Protein AF-A0A926XRZ6-F1 (afdb_monomer_lite)

pLDDT: mean 90.4, std 11.57, range [38.66, 97.69]

Foldseek 3Di:
DPADPVLLVVLVVQLVVLCVVLQKDWPDKDQDDDDPDPDDGDRMDTDMDHPDPVSVVCSVPDPSVVVCPVSCVSRDPDDDDDDDPDDDDPPD

Radius of gyration: 14.83 Å; chains: 1; bounding box: 44×22×40 Å

Sequence (92 aa):
MNGIRGEFKDYEKKALALFKKHGGEVLVAYAPEKENTKLEYPDEIQILRIENRTKFEEFMKDQERLKMAGERTSVIRKTEVYLSEEIIDYST

Structure (mmCIF, N/CA/C/O backbone):
data_AF-A0A926XRZ6-F1
#
_entry.id   AF-A0A926XRZ6-F1
#
loop_
_atom_site.group_PDB
_atom_site.id
_atom_site.type_symbol
_atom_site.label_atom_id
_atom_site.label_alt_id
_atom_site.label_comp_id
_atom_site.label_asym_id
_atom_site.label_entity_id
_atom_site.label_seq_id
_atom_site.pdbx_PDB_ins_code
_atom_site.Cartn_x
_atom_site.Cartn_y
_atom_site.Cartn_z
_atom_site.occupancy
_atom_site.B_iso_or_equiv
_atom_site.auth_seq_id
_atom_site.auth_comp_id
_atom_site.auth_asym_id
_atom_site.auth_atom_id
_atom_site.pdbx_PDB_model_num
ATOM 1 N N . MET A 1 1 ? 19.012 -1.540 -12.426 1.00 38.66 1 MET A N 1
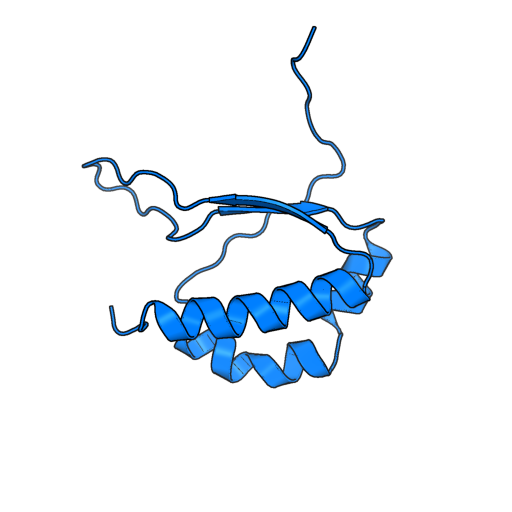ATOM 2 C CA . MET A 1 1 ? 17.982 -1.682 -11.376 1.00 38.66 1 MET A CA 1
ATOM 3 C C . MET A 1 1 ? 18.359 -2.904 -10.560 1.00 38.66 1 MET A C 1
ATOM 5 O O . MET A 1 1 ? 18.362 -3.980 -11.134 1.00 38.66 1 MET A O 1
ATOM 9 N N . ASN A 1 2 ? 18.718 -2.755 -9.284 1.00 40.66 2 ASN A N 1
ATOM 10 C CA . ASN A 1 2 ? 19.059 -3.892 -8.414 1.00 40.66 2 ASN A CA 1
ATOM 11 C C . ASN A 1 2 ? 17.945 -4.146 -7.388 1.00 40.66 2 ASN A C 1
ATOM 13 O O . ASN A 1 2 ? 18.221 -4.351 -6.217 1.00 40.66 2 ASN A O 1
ATOM 17 N N . GLY A 1 3 ? 16.685 -4.075 -7.824 1.00 48.38 3 GLY A N 1
ATOM 18 C CA . GLY A 1 3 ? 15.558 -4.592 -7.054 1.00 48.38 3 GLY A CA 1
ATOM 19 C C . GLY A 1 3 ? 15.165 -5.924 -7.669 1.00 48.38 3 GLY A C 1
ATOM 20 O O . GLY A 1 3 ? 14.661 -5.953 -8.794 1.00 48.38 3 GLY A O 1
ATOM 21 N N . ILE A 1 4 ? 15.450 -7.035 -6.992 1.00 56.19 4 ILE A N 1
ATOM 22 C CA . ILE A 1 4 ? 15.014 -8.353 -7.457 1.00 56.19 4 ILE A CA 1
ATOM 23 C C . ILE A 1 4 ? 13.485 -8.352 -7.359 1.00 56.19 4 ILE A C 1
ATOM 25 O O . ILE A 1 4 ? 12.933 -8.194 -6.276 1.00 56.19 4 ILE A O 1
ATOM 29 N N . ARG A 1 5 ? 12.775 -8.523 -8.483 1.00 58.66 5 ARG A N 1
ATOM 30 C CA . ARG A 1 5 ? 11.296 -8.456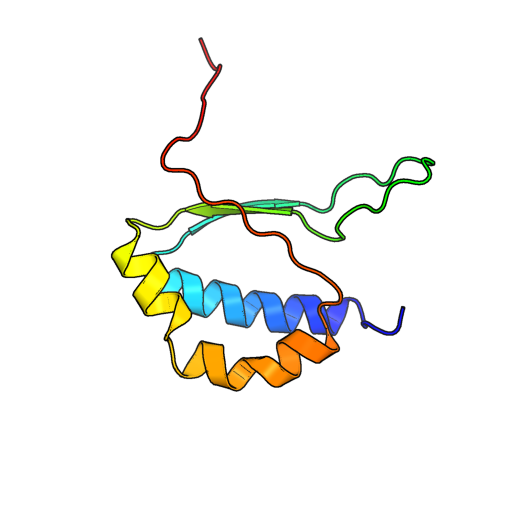 -8.572 1.00 58.66 5 ARG A CA 1
ATOM 31 C C . ARG A 1 5 ? 10.559 -9.324 -7.530 1.00 58.66 5 ARG A C 1
ATOM 33 O O . ARG A 1 5 ? 9.393 -9.071 -7.247 1.00 58.66 5 ARG A O 1
ATOM 40 N N . GLY A 1 6 ? 11.220 -10.345 -6.977 1.00 67.94 6 GLY A N 1
ATOM 41 C CA . GLY A 1 6 ? 10.710 -11.163 -5.872 1.00 67.94 6 GLY A CA 1
ATOM 42 C C . GLY A 1 6 ? 10.715 -10.460 -4.508 1.00 67.94 6 GLY A C 1
ATOM 43 O O . GLY A 1 6 ? 9.729 -10.548 -3.787 1.00 67.94 6 GLY A O 1
ATOM 44 N N . GLU A 1 7 ? 11.763 -9.702 -4.185 1.00 81.75 7 GLU A N 1
ATOM 45 C CA . GLU A 1 7 ? 11.919 -9.038 -2.881 1.00 81.75 7 GLU A CA 1
ATOM 46 C C . GLU A 1 7 ? 10.897 -7.912 -2.688 1.00 81.75 7 GLU A C 1
ATOM 48 O O . GLU A 1 7 ? 10.327 -7.767 -1.608 1.00 81.75 7 GLU A O 1
ATOM 53 N N . PHE A 1 8 ? 10.591 -7.169 -3.758 1.00 88.06 8 PHE A N 1
ATOM 54 C CA . PHE A 1 8 ? 9.511 -6.177 -3.751 1.00 88.06 8 PHE A CA 1
ATOM 55 C C . PHE A 1 8 ? 8.159 -6.817 -3.406 1.00 88.06 8 PHE A C 1
ATOM 57 O O . PHE A 1 8 ? 7.463 -6.341 -2.513 1.00 88.06 8 PHE A O 1
ATOM 64 N N . LYS A 1 9 ? 7.822 -7.947 -4.045 1.00 89.56 9 LYS A N 1
ATOM 65 C CA . LYS A 1 9 ? 6.554 -8.651 -3.797 1.00 89.56 9 LYS A CA 1
ATOM 66 C C . LYS A 1 9 ? 6.436 -9.167 -2.367 1.00 89.56 9 LYS A C 1
ATOM 68 O O . LYS A 1 9 ? 5.338 -9.189 -1.815 1.00 89.56 9 LYS A O 1
ATOM 73 N N . ASP A 1 10 ? 7.532 -9.619 -1.770 1.00 92.88 10 ASP A N 1
ATOM 74 C CA . ASP A 1 10 ? 7.502 -10.134 -0.402 1.00 92.88 10 ASP A CA 1
ATOM 75 C C . ASP A 1 10 ? 7.383 -9.011 0.633 1.00 92.88 10 ASP A C 1
ATOM 77 O O . ASP A 1 10 ? 6.593 -9.138 1.574 1.00 92.88 10 ASP A O 1
ATOM 81 N N . TYR A 1 11 ? 8.068 -7.884 0.418 1.00 94.00 11 TYR A N 1
ATOM 82 C CA . TYR A 1 11 ? 7.833 -6.656 1.181 1.00 94.00 11 TYR A CA 1
ATOM 83 C C . TYR A 1 11 ? 6.364 -6.217 1.085 1.00 94.00 11 TYR A C 1
ATOM 85 O O . TYR A 1 11 ? 5.717 -5.933 2.097 1.00 94.00 11 TYR A O 1
ATOM 93 N N . GLU A 1 12 ? 5.815 -6.209 -0.126 1.00 94.31 12 GLU A N 1
ATOM 94 C CA . GLU A 1 12 ? 4.465 -5.730 -0.401 1.00 94.31 12 GLU A CA 1
ATOM 95 C C . GLU A 1 12 ? 3.387 -6.604 0.242 1.00 94.31 12 GLU A C 1
ATOM 97 O O . GLU A 1 12 ? 2.481 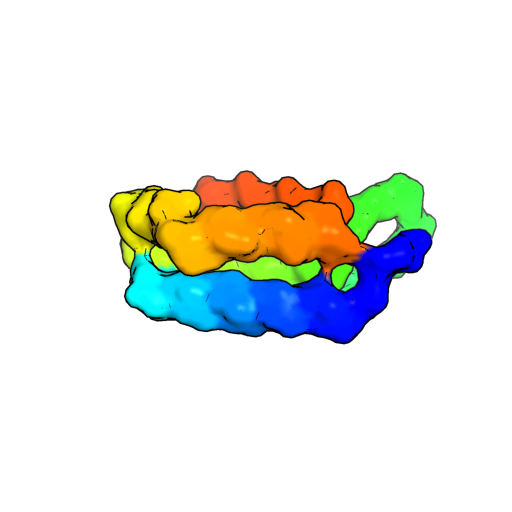-6.083 0.891 1.00 94.31 12 GLU A O 1
ATOM 102 N N . LYS A 1 13 ? 3.528 -7.936 0.195 1.00 95.06 13 LYS A N 1
ATOM 103 C CA . LYS A 1 13 ? 2.639 -8.855 0.929 1.00 95.06 13 LYS A CA 1
ATOM 104 C C . LYS A 1 13 ? 2.595 -8.538 2.422 1.00 95.06 13 LYS A C 1
ATOM 106 O O . LYS A 1 13 ? 1.511 -8.531 3.005 1.00 95.06 13 LYS A O 1
ATOM 111 N N . LYS A 1 14 ? 3.750 -8.274 3.046 1.00 96.00 14 LYS A N 1
ATOM 112 C CA . LYS A 1 14 ? 3.822 -7.910 4.471 1.00 96.00 14 LYS A CA 1
ATOM 113 C C . LYS A 1 14 ? 3.140 -6.565 4.719 1.00 96.00 14 LYS A C 1
ATOM 115 O O . LYS A 1 14 ? 2.302 -6.465 5.611 1.00 96.00 14 LYS A O 1
ATOM 120 N N . ALA A 1 15 ? 3.452 -5.554 3.908 1.00 95.56 15 ALA A N 1
ATOM 121 C CA . ALA A 1 15 ? 2.898 -4.212 4.056 1.00 95.56 15 ALA A CA 1
ATOM 122 C C . ALA A 1 15 ? 1.369 -4.205 3.898 1.00 95.56 15 ALA A C 1
ATOM 124 O O . ALA A 1 15 ? 0.666 -3.619 4.721 1.00 95.56 15 ALA A O 1
ATOM 125 N N . LEU A 1 16 ? 0.843 -4.918 2.899 1.00 96.44 16 LEU A N 1
ATOM 126 C CA . LEU A 1 16 ? -0.594 -5.046 2.663 1.00 96.44 16 LEU A CA 1
ATOM 127 C C . LEU A 1 16 ? -1.290 -5.905 3.723 1.00 96.44 16 LEU A C 1
ATOM 129 O O . LEU A 1 16 ? -2.441 -5.637 4.060 1.00 96.44 16 LEU A O 1
ATOM 133 N N . ALA A 1 17 ? -0.614 -6.907 4.293 1.00 96.81 17 ALA A N 1
ATOM 134 C CA . ALA A 1 17 ? -1.144 -7.639 5.440 1.00 96.81 17 ALA A CA 1
ATOM 135 C C . ALA A 1 17 ? -1.312 -6.721 6.661 1.00 96.81 17 ALA A C 1
ATOM 137 O O . ALA A 1 17 ? -2.349 -6.776 7.318 1.00 96.81 17 ALA A O 1
ATOM 138 N N . LEU A 1 18 ? -0.342 -5.838 6.935 1.00 96.88 18 LEU A N 1
ATOM 139 C CA . LEU A 1 18 ? -0.471 -4.818 7.982 1.00 96.88 18 LEU A CA 1
ATOM 140 C C . LEU A 1 18 ? -1.593 -3.835 7.669 1.00 96.88 18 LEU A C 1
ATOM 142 O O . LEU A 1 18 ? -2.429 -3.578 8.526 1.00 96.88 18 LEU A O 1
ATOM 146 N N . PHE A 1 19 ? -1.656 -3.337 6.436 1.00 97.62 19 PHE A N 1
ATOM 147 C CA . PHE A 1 19 ? -2.713 -2.424 6.012 1.00 97.62 19 PHE A CA 1
ATOM 148 C C . PHE A 1 19 ? -4.108 -3.022 6.258 1.00 97.62 19 PHE A C 1
ATOM 150 O O . PHE A 1 19 ? -4.968 -2.363 6.838 1.00 97.62 19 PHE A O 1
ATOM 157 N N . LYS A 1 20 ? -4.295 -4.313 5.945 1.00 97.00 20 LYS A N 1
ATOM 158 C CA . LYS A 1 20 ? -5.529 -5.058 6.241 1.00 97.00 20 LYS A CA 1
ATOM 159 C C . LYS A 1 20 ? -5.840 -5.176 7.733 1.00 97.00 20 LYS A C 1
ATOM 161 O O . LYS A 1 20 ? -7.002 -5.050 8.108 1.00 97.00 20 LYS A O 1
ATOM 166 N N . LYS A 1 21 ? -4.836 -5.367 8.601 1.00 95.94 21 LYS A N 1
ATOM 167 C CA . LYS A 1 21 ? -5.043 -5.370 10.068 1.00 95.94 21 LYS A CA 1
ATOM 168 C C . LYS A 1 21 ? -5.624 -4.042 10.576 1.00 95.94 21 LYS A C 1
ATOM 170 O O . LYS A 1 21 ? -6.346 -4.045 11.566 1.00 95.94 21 LYS A O 1
ATOM 175 N N . HIS A 1 22 ? -5.340 -2.934 9.890 1.00 96.00 22 HIS A N 1
ATOM 176 C CA . HIS A 1 22 ? -5.863 -1.597 10.199 1.00 96.00 22 HIS A CA 1
ATOM 177 C C . HIS A 1 22 ? -7.191 -1.276 9.489 1.00 96.00 22 HIS A C 1
ATOM 179 O O . HIS A 1 22 ? -7.591 -0.117 9.419 1.00 96.00 22 HIS A O 1
ATOM 185 N N . GLY A 1 23 ? -7.890 -2.288 8.960 1.00 96.19 23 GLY A N 1
ATOM 186 C CA . GLY A 1 23 ? -9.157 -2.112 8.239 1.00 96.19 23 GLY A CA 1
ATOM 187 C C . GLY A 1 23 ? -8.987 -1.637 6.794 1.00 96.19 23 GLY A C 1
ATOM 188 O O . GLY A 1 23 ? -9.948 -1.193 6.171 1.00 96.19 23 GLY A O 1
ATOM 189 N N . GLY A 1 24 ? -7.764 -1.699 6.266 1.00 97.25 24 GLY A N 1
ATOM 190 C CA . GLY A 1 24 ? -7.469 -1.379 4.881 1.00 97.25 24 GLY A CA 1
ATOM 191 C C . GLY A 1 24 ? -7.836 -2.503 3.908 1.00 97.25 24 GLY A C 1
ATOM 192 O O . GLY A 1 24 ? -7.844 -3.688 4.238 1.00 97.25 24 GLY A O 1
ATOM 193 N N . GLU A 1 25 ? -8.081 -2.132 2.663 1.00 97.56 25 GLU A N 1
ATOM 194 C CA . GLU A 1 25 ? -8.439 -3.022 1.568 1.00 97.56 25 GLU A CA 1
ATOM 195 C C . GLU A 1 25 ? -7.716 -2.609 0.286 1.00 97.56 25 GLU A C 1
ATOM 197 O O . GLU A 1 25 ? -7.514 -1.426 0.018 1.00 97.56 25 GLU A O 1
ATOM 202 N N . VAL A 1 26 ? -7.340 -3.599 -0.521 1.00 96.81 26 VAL A N 1
ATOM 203 C CA . VAL A 1 26 ? -6.809 -3.378 -1.868 1.00 96.81 26 VAL A CA 1
ATOM 204 C C . VAL A 1 26 ? -7.976 -3.482 -2.839 1.00 96.81 26 VAL A C 1
ATOM 206 O O . VAL A 1 26 ? -8.507 -4.576 -3.016 1.00 96.81 26 VAL A O 1
ATOM 209 N N . LEU A 1 27 ? -8.370 -2.369 -3.456 1.00 95.88 27 LEU A N 1
ATOM 210 C CA . LEU A 1 27 ? -9.429 -2.364 -4.468 1.00 95.88 27 LEU A CA 1
ATOM 211 C C . LEU A 1 27 ? -8.897 -2.865 -5.811 1.00 95.88 27 LEU A C 1
ATOM 213 O O . LEU A 1 27 ? -9.534 -3.674 -6.478 1.00 95.88 27 LEU A O 1
ATOM 217 N N . VAL A 1 28 ? -7.704 -2.403 -6.191 1.00 95.38 28 VAL A N 1
ATOM 218 C CA . VAL A 1 28 ? -6.998 -2.885 -7.379 1.00 95.38 28 VAL A CA 1
ATOM 219 C C . VAL A 1 28 ? -5.490 -2.738 -7.196 1.00 95.38 28 VAL A C 1
ATOM 221 O O . VAL A 1 28 ? -5.023 -1.807 -6.541 1.00 95.38 28 VAL A O 1
ATOM 224 N N . ALA A 1 29 ? -4.735 -3.654 -7.794 1.00 96.25 29 ALA A N 1
ATOM 225 C CA . ALA A 1 29 ? -3.291 -3.570 -7.960 1.00 96.25 29 ALA A CA 1
ATOM 226 C C . ALA A 1 29 ? -2.941 -4.051 -9.371 1.00 96.25 29 ALA A C 1
ATOM 228 O O . ALA A 1 29 ? -3.417 -5.107 -9.797 1.00 96.25 29 ALA A O 1
ATOM 229 N N . TYR A 1 30 ? -2.157 -3.275 -10.114 1.00 94.56 30 TYR A N 1
ATOM 230 C CA . TYR A 1 30 ? -1.771 -3.624 -11.479 1.00 94.56 30 TYR A CA 1
ATOM 231 C C . TYR A 1 30 ? -0.409 -3.041 -11.851 1.00 94.56 30 TYR A C 1
ATOM 233 O O . TYR A 1 30 ? -0.018 -1.970 -11.393 1.00 94.56 30 TYR A O 1
ATOM 241 N N . ALA A 1 31 ? 0.307 -3.745 -12.727 1.00 93.56 31 ALA A N 1
ATOM 242 C CA . ALA A 1 31 ? 1.495 -3.211 -13.380 1.00 93.56 31 ALA A CA 1
ATOM 243 C C . ALA A 1 31 ? 1.052 -2.448 -14.640 1.00 93.56 31 ALA A C 1
ATOM 245 O O . ALA A 1 31 ? 0.428 -3.067 -15.507 1.00 93.56 31 ALA A O 1
ATOM 246 N N . PRO A 1 32 ? 1.325 -1.137 -14.759 1.00 91.81 32 PRO A N 1
ATOM 247 C CA . PRO A 1 32 ? 0.950 -0.384 -15.949 1.00 91.81 32 PRO A CA 1
ATOM 248 C C . PRO A 1 32 ? 1.780 -0.821 -17.159 1.00 91.81 32 PRO A C 1
ATOM 250 O O . PRO A 1 32 ? 2.929 -1.260 -17.036 1.00 91.81 32 PRO A O 1
ATOM 253 N N . GLU A 1 33 ? 1.205 -0.664 -18.348 1.00 91.12 33 GLU A N 1
ATOM 254 C CA . GLU A 1 33 ? 1.951 -0.811 -19.591 1.00 91.12 33 GLU A CA 1
ATOM 255 C C . GLU A 1 33 ? 2.964 0.333 -19.729 1.00 91.12 33 GLU A C 1
ATOM 257 O O . GLU A 1 33 ? 2.669 1.494 -19.441 1.00 91.12 33 GLU A O 1
ATOM 262 N N . LYS A 1 34 ? 4.187 -0.007 -20.140 1.00 88.69 34 LYS A N 1
ATOM 263 C CA . LYS A 1 34 ? 5.255 0.969 -20.360 1.00 88.69 34 LYS A CA 1
ATOM 264 C C . LYS A 1 34 ? 5.238 1.349 -21.832 1.00 88.69 34 LYS A C 1
ATOM 266 O O . LYS A 1 34 ? 5.682 0.568 -22.671 1.00 88.69 34 LYS A O 1
ATOM 271 N N . GLU A 1 35 ? 4.733 2.535 -22.147 1.00 86.00 35 GLU A N 1
ATOM 272 C CA . GLU A 1 35 ? 4.855 3.067 -23.501 1.00 86.00 35 GLU A 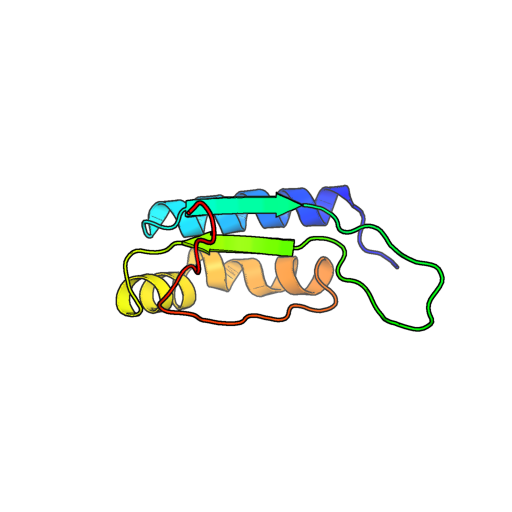CA 1
ATOM 273 C C . GLU A 1 35 ? 6.294 3.514 -23.769 1.00 86.00 35 GLU A C 1
ATOM 275 O O . GLU A 1 35 ? 7.055 3.842 -22.855 1.00 86.00 35 GLU A O 1
ATOM 280 N N . ASN A 1 36 ? 6.669 3.576 -25.046 1.00 78.19 36 ASN A N 1
ATOM 281 C CA . ASN A 1 36 ? 8.007 3.975 -25.482 1.00 78.19 36 ASN A CA 1
ATOM 282 C C . ASN A 1 36 ? 8.189 5.510 -25.438 1.00 78.19 36 ASN A C 1
ATOM 284 O O . ASN A 1 36 ? 8.647 6.137 -26.395 1.00 78.19 36 ASN A O 1
ATOM 288 N N . THR A 1 37 ? 7.763 6.134 -24.340 1.00 80.56 37 THR A N 1
ATOM 289 C CA . THR A 1 37 ? 7.921 7.564 -24.071 1.00 80.56 37 THR A CA 1
ATOM 290 C C . THR A 1 37 ? 9.129 7.790 -23.159 1.00 80.56 37 THR A C 1
ATOM 292 O O . THR A 1 37 ? 9.662 6.869 -22.544 1.00 80.56 37 THR A O 1
ATOM 295 N N . LYS A 1 38 ? 9.591 9.040 -23.050 1.00 81.25 38 LYS A N 1
ATOM 296 C CA . LYS A 1 38 ? 10.648 9.412 -22.089 1.00 81.25 38 LYS A CA 1
ATOM 297 C C . LYS A 1 38 ? 10.128 9.553 -20.648 1.00 81.25 38 LYS A C 1
ATOM 299 O O . LYS A 1 38 ? 10.869 10.033 -19.794 1.00 81.25 38 LYS A O 1
ATOM 304 N N . LEU A 1 39 ? 8.864 9.213 -20.389 1.00 84.44 39 LEU A N 1
ATOM 305 C CA . LEU A 1 39 ? 8.254 9.341 -19.069 1.00 84.44 39 LEU A CA 1
ATOM 306 C C . LEU A 1 39 ? 8.670 8.167 -18.177 1.00 84.44 39 LEU A C 1
ATOM 308 O O . LEU A 1 39 ? 8.815 7.035 -18.635 1.00 84.44 39 LEU A O 1
ATOM 312 N N . GLU A 1 40 ? 8.866 8.433 -16.886 1.00 87.38 40 GLU A N 1
ATOM 313 C CA . GLU A 1 40 ? 9.026 7.361 -15.906 1.00 87.38 40 GLU A CA 1
ATOM 314 C C . GLU A 1 40 ? 7.656 6.766 -15.555 1.00 87.38 40 GLU A C 1
ATOM 316 O O . GLU A 1 40 ? 6.737 7.497 -15.192 1.00 87.38 40 GLU A O 1
ATOM 321 N N . TYR A 1 41 ? 7.545 5.436 -15.610 1.00 90.25 41 TYR A N 1
ATOM 322 C CA . TYR A 1 41 ? 6.351 4.689 -15.204 1.00 90.25 41 TYR A CA 1
ATOM 323 C C . TYR A 1 41 ? 6.609 3.959 -13.878 1.00 90.25 41 TYR A C 1
ATOM 325 O O . TYR A 1 41 ? 7.709 3.418 -13.697 1.00 90.25 41 TYR A O 1
ATOM 333 N N . PRO A 1 42 ? 5.628 3.902 -12.958 1.00 92.81 42 PRO A N 1
ATOM 334 C CA . PRO A 1 42 ? 5.732 3.047 -11.783 1.00 92.81 42 PRO A CA 1
ATOM 335 C C . PRO A 1 42 ? 5.713 1.568 -12.193 1.00 92.81 42 PRO A C 1
ATOM 337 O O . PRO A 1 42 ? 5.150 1.200 -13.223 1.00 92.81 42 PRO A O 1
ATOM 340 N N . ASP A 1 43 ? 6.334 0.706 -11.388 1.00 91.75 43 ASP A N 1
ATOM 341 C CA . ASP A 1 43 ? 6.304 -0.744 -11.625 1.00 91.75 43 ASP A CA 1
ATOM 342 C C . ASP A 1 43 ? 4.977 -1.384 -11.177 1.00 91.75 43 ASP A C 1
ATOM 344 O O . ASP A 1 43 ? 4.588 -2.422 -11.712 1.00 91.75 43 ASP A O 1
ATOM 348 N N . GLU A 1 44 ? 4.274 -0.748 -10.236 1.00 94.62 44 GLU A N 1
ATOM 349 C CA . GLU A 1 44 ? 2.945 -1.136 -9.765 1.00 94.62 44 GLU A CA 1
ATOM 350 C C . GLU A 1 44 ? 2.136 0.104 -9.346 1.00 94.62 44 GLU A C 1
ATOM 352 O O . GLU A 1 44 ? 2.680 1.052 -8.774 1.00 94.62 44 GLU A O 1
ATOM 357 N N . ILE A 1 45 ? 0.834 0.089 -9.638 1.00 95.94 45 ILE A N 1
ATOM 358 C CA . ILE A 1 45 ? -0.157 1.063 -9.176 1.00 95.94 45 ILE A CA 1
ATOM 359 C C . ILE A 1 45 ? -1.183 0.321 -8.323 1.00 95.94 45 ILE A C 1
ATOM 361 O O . ILE A 1 45 ? -1.722 -0.705 -8.739 1.00 95.94 45 ILE A O 1
ATOM 365 N N . GLN A 1 46 ? -1.476 0.869 -7.146 1.00 97.00 46 GLN A N 1
ATOM 366 C CA . GLN A 1 46 ? -2.464 0.333 -6.215 1.00 97.00 46 GLN A CA 1
ATOM 367 C C . GLN A 1 46 ? -3.511 1.390 -5.883 1.00 97.00 46 GLN A C 1
ATOM 369 O O . GLN A 1 46 ? -3.162 2.525 -5.557 1.00 97.00 46 GLN A O 1
ATOM 374 N N . ILE A 1 47 ? -4.785 0.995 -5.895 1.00 96.50 47 ILE A N 1
ATOM 375 C CA . ILE A 1 47 ? -5.863 1.765 -5.272 1.00 96.50 47 ILE A CA 1
ATOM 376 C C . ILE A 1 47 ? -6.257 1.049 -3.990 1.00 96.50 47 ILE A C 1
ATOM 378 O O . ILE A 1 47 ? -6.697 -0.105 -4.005 1.00 96.50 47 ILE A O 1
ATOM 382 N N . LEU A 1 48 ? -6.079 1.753 -2.880 1.00 96.75 48 LEU A N 1
ATOM 383 C CA . LEU A 1 48 ? -6.328 1.255 -1.540 1.00 96.75 48 LEU A CA 1
ATOM 384 C C . LEU A 1 48 ? -7.491 2.018 -0.914 1.00 96.75 48 LEU A C 1
ATOM 386 O O . LEU A 1 48 ? -7.606 3.231 -1.077 1.00 96.75 48 LEU A O 1
ATOM 390 N N . ARG A 1 49 ? -8.319 1.306 -0.155 1.00 97.00 49 ARG A N 1
ATOM 391 C CA . ARG A 1 49 ? -9.388 1.877 0.662 1.00 97.00 49 ARG A CA 1
ATOM 392 C C . ARG A 1 49 ? -9.076 1.641 2.128 1.00 97.00 49 ARG A C 1
ATOM 394 O O . ARG A 1 49 ? -8.599 0.576 2.498 1.00 97.00 49 ARG A O 1
ATOM 401 N N . ILE A 1 50 ? -9.361 2.623 2.964 1.00 96.25 50 ILE A N 1
ATOM 402 C CA . ILE A 1 50 ? -9.345 2.484 4.416 1.00 96.25 50 ILE A CA 1
ATOM 403 C C . ILE A 1 50 ? -10.463 3.350 4.977 1.00 96.25 50 ILE A C 1
ATOM 405 O O . ILE A 1 50 ? -10.811 4.361 4.373 1.00 96.25 50 ILE A O 1
ATOM 409 N N . GLU A 1 51 ? -11.041 2.923 6.094 1.00 93.31 51 GLU A N 1
ATOM 410 C CA . GLU A 1 51 ? -12.280 3.485 6.642 1.00 93.31 51 GLU A CA 1
ATOM 411 C C . GLU A 1 51 ? -12.263 5.016 6.752 1.00 93.31 51 GLU A C 1
ATOM 413 O O . GLU A 1 51 ? -13.224 5.678 6.374 1.00 93.31 51 GLU A O 1
ATOM 418 N N . ASN A 1 52 ? -11.176 5.578 7.283 1.00 92.00 52 ASN A N 1
ATOM 419 C CA . ASN A 1 52 ? -11.025 7.013 7.479 1.00 92.00 52 ASN A CA 1
ATOM 420 C C . ASN A 1 52 ? -9.554 7.398 7.703 1.00 92.00 52 ASN A C 1
ATOM 422 O O . ASN A 1 52 ? -8.654 6.556 7.819 1.00 92.00 52 ASN A O 1
ATOM 426 N N . ARG A 1 53 ? -9.316 8.709 7.810 1.00 91.62 53 ARG A N 1
ATOM 427 C CA . ARG A 1 53 ? -7.993 9.291 8.053 1.00 91.62 53 ARG A CA 1
ATOM 428 C C . ARG A 1 53 ? -7.340 8.796 9.347 1.00 91.62 53 ARG A C 1
ATOM 430 O O . ARG A 1 53 ? -6.135 8.562 9.349 1.00 91.62 53 ARG A O 1
ATOM 437 N N . THR A 1 54 ? -8.104 8.602 10.422 1.00 94.75 54 THR A N 1
ATOM 438 C CA . THR A 1 54 ? -7.571 8.121 11.706 1.00 94.75 54 THR A CA 1
ATOM 439 C C . THR A 1 54 ? -6.982 6.719 11.568 1.00 94.75 54 THR A C 1
ATOM 441 O O . THR A 1 54 ? -5.850 6.496 11.992 1.00 94.75 54 THR A O 1
ATOM 444 N N . LYS A 1 55 ? -7.679 5.800 10.887 1.00 95.62 55 LYS A N 1
ATOM 445 C CA . LYS A 1 55 ? -7.165 4.451 10.591 1.00 95.62 55 LYS A CA 1
ATOM 446 C C . LYS A 1 55 ? -5.915 4.466 9.722 1.00 95.62 55 LYS A C 1
ATOM 448 O O . LYS A 1 55 ? -4.973 3.714 9.972 1.00 95.62 55 LYS A O 1
ATOM 453 N N . PHE A 1 56 ? -5.855 5.373 8.750 1.00 94.94 56 PHE A N 1
ATOM 454 C CA . PHE A 1 56 ? -4.636 5.573 7.972 1.00 94.94 56 PHE A CA 1
ATOM 455 C C . PHE A 1 56 ? -3.462 6.043 8.843 1.00 94.94 56 PHE A C 1
ATOM 457 O O . PHE A 1 56 ? -2.346 5.545 8.710 1.00 94.94 56 PHE A O 1
ATOM 464 N N . GLU A 1 57 ? -3.694 6.973 9.765 1.00 95.50 57 GLU A N 1
ATOM 465 C CA . GLU A 1 57 ? -2.652 7.472 10.665 1.00 95.50 57 GLU A CA 1
ATOM 466 C C . GLU A 1 57 ? -2.186 6.426 11.685 1.00 95.50 57 GLU A C 1
ATOM 468 O O . GLU A 1 57 ? -0.987 6.364 11.973 1.00 95.50 57 GLU A O 1
ATOM 473 N N . GLU A 1 58 ? -3.096 5.591 12.194 1.00 96.75 58 GLU A N 1
ATOM 474 C CA . GLU A 1 58 ? -2.774 4.413 13.012 1.00 96.75 58 GLU A CA 1
ATOM 475 C C . GLU A 1 58 ? -1.841 3.467 12.245 1.00 96.75 58 GLU A C 1
ATOM 477 O O . GLU A 1 58 ? -0.754 3.149 12.736 1.00 96.75 58 GLU A O 1
ATOM 482 N N . PHE A 1 59 ? -2.191 3.120 11.001 1.00 96.12 59 PHE A N 1
ATOM 483 C CA . PHE A 1 59 ? -1.340 2.313 10.125 1.00 96.12 59 PHE A CA 1
ATOM 484 C C . PHE A 1 59 ? 0.038 2.950 9.900 1.00 96.12 59 PHE A C 1
ATOM 486 O O . PHE A 1 59 ? 1.062 2.272 9.978 1.00 96.12 59 PHE A O 1
ATOM 493 N N . MET A 1 60 ? 0.105 4.260 9.650 1.00 95.06 60 MET A N 1
ATOM 494 C CA . MET A 1 60 ? 1.377 4.949 9.402 1.00 95.06 60 MET A CA 1
ATOM 495 C C . MET A 1 60 ? 2.315 4.938 10.620 1.00 95.06 60 MET A C 1
ATOM 497 O O . MET A 1 60 ? 3.537 4.951 10.432 1.00 95.06 60 MET A O 1
ATOM 501 N N . LYS A 1 61 ? 1.758 4.879 11.838 1.00 97.00 61 LYS A N 1
ATOM 502 C CA . LYS A 1 61 ? 2.479 4.820 13.124 1.00 97.00 61 LYS A CA 1
ATOM 503 C C . LYS A 1 61 ? 2.718 3.390 13.633 1.00 97.00 61 LYS A C 1
ATOM 505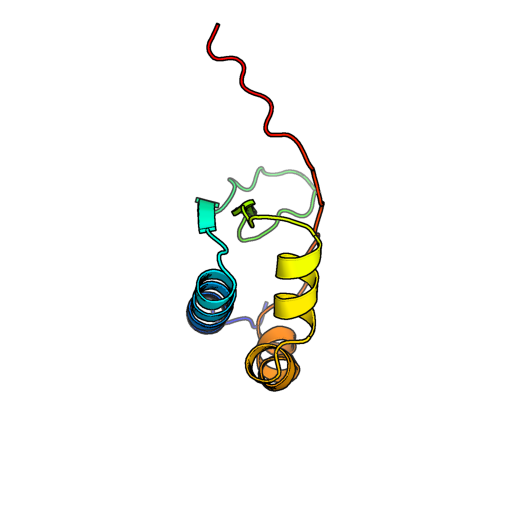 O O . LYS A 1 61 ? 3.354 3.217 14.677 1.00 97.00 61 LYS A O 1
ATOM 510 N N . ASP A 1 62 ? 2.229 2.381 12.916 1.00 97.12 62 ASP A N 1
ATOM 511 C CA . ASP A 1 62 ? 2.358 0.976 13.288 1.00 97.12 62 ASP A CA 1
ATOM 512 C C . ASP A 1 62 ? 3.832 0.560 13.444 1.00 97.12 62 ASP A C 1
ATOM 514 O O . ASP A 1 62 ? 4.677 0.810 12.581 1.00 97.12 62 ASP A O 1
ATOM 518 N N . GLN A 1 63 ? 4.157 -0.085 14.566 1.00 97.69 63 GLN A N 1
ATOM 519 C CA . GLN A 1 63 ? 5.539 -0.446 14.889 1.00 97.69 63 GLN A CA 1
ATOM 520 C C . GLN A 1 63 ? 6.093 -1.558 13.987 1.00 97.69 63 GLN A C 1
ATOM 522 O O . GLN A 1 63 ? 7.293 -1.564 13.709 1.00 97.69 63 GLN A O 1
ATOM 527 N N . GLU A 1 64 ? 5.259 -2.489 13.513 1.00 96.31 64 GLU A N 1
ATOM 528 C CA . GLU A 1 64 ? 5.663 -3.505 12.533 1.00 96.31 64 GLU A CA 1
ATOM 529 C C . GLU A 1 64 ? 5.984 -2.829 11.194 1.00 96.31 64 GLU A C 1
ATOM 531 O O . GLU A 1 64 ? 7.034 -3.098 10.605 1.00 96.31 64 GLU A O 1
ATOM 536 N N . ARG A 1 65 ? 5.160 -1.859 10.772 1.00 95.94 65 ARG A N 1
ATOM 537 C CA . ARG A 1 65 ? 5.409 -1.059 9.562 1.00 95.94 65 ARG A CA 1
ATOM 538 C C . ARG A 1 65 ? 6.722 -0.281 9.655 1.00 95.94 65 ARG A C 1
ATOM 540 O O . ARG A 1 65 ? 7.501 -0.281 8.703 1.00 95.94 65 ARG A O 1
ATOM 547 N N . LEU A 1 66 ? 6.985 0.381 10.783 1.00 96.69 66 LEU A N 1
ATOM 548 C CA . LEU A 1 66 ? 8.207 1.173 10.970 1.00 96.69 66 LEU A CA 1
ATOM 549 C C . LEU A 1 66 ? 9.474 0.303 10.970 1.00 96.69 66 LEU A C 1
ATOM 551 O O . LEU A 1 66 ? 10.487 0.704 10.395 1.00 96.69 66 LEU A O 1
ATOM 555 N N . LYS A 1 67 ? 9.414 -0.915 11.524 1.00 97.69 67 LYS A N 1
ATOM 556 C CA . LYS A 1 67 ? 10.528 -1.883 11.471 1.00 97.69 67 LYS A CA 1
ATOM 557 C C . LYS A 1 67 ? 10.882 -2.310 10.043 1.00 97.69 67 LYS A C 1
ATOM 559 O O . LYS A 1 67 ? 12.031 -2.652 9.781 1.00 97.69 67 LYS A O 1
ATOM 564 N N . MET A 1 68 ? 9.932 -2.241 9.109 1.00 96.00 68 MET A N 1
ATOM 565 C CA . MET A 1 68 ? 10.147 -2.568 7.696 1.00 96.00 68 MET A CA 1
ATOM 566 C C . MET A 1 68 ? 10.778 -1.423 6.878 1.00 96.00 68 MET A C 1
ATOM 568 O O . MET A 1 68 ? 10.960 -1.574 5.671 1.00 96.00 68 MET A O 1
ATOM 572 N N . ALA A 1 69 ? 11.127 -0.277 7.479 1.00 94.19 69 ALA A N 1
ATOM 573 C CA . ALA A 1 69 ? 11.665 0.876 6.744 1.00 94.19 69 ALA A CA 1
ATOM 574 C C . ALA A 1 69 ? 12.966 0.572 5.971 1.00 94.19 69 ALA A C 1
ATOM 576 O O . ALA A 1 69 ? 13.150 1.071 4.857 1.00 94.19 69 ALA A O 1
ATOM 577 N N . GLY A 1 70 ? 13.845 -0.269 6.530 1.00 93.75 70 GLY A N 1
ATOM 578 C CA . GLY A 1 70 ? 15.075 -0.704 5.858 1.00 93.75 70 GLY A CA 1
ATOM 579 C C . GLY A 1 70 ? 14.791 -1.555 4.618 1.00 93.75 70 GLY A C 1
ATOM 580 O O . GLY A 1 70 ? 15.248 -1.217 3.531 1.00 93.75 70 GLY A O 1
ATOM 581 N N . GLU A 1 71 ? 13.959 -2.591 4.772 1.00 94.25 71 GLU A N 1
ATOM 582 C CA . GLU A 1 71 ? 13.503 -3.464 3.675 1.00 94.25 71 GLU A CA 1
ATOM 583 C C . GLU A 1 71 ? 12.798 -2.658 2.575 1.00 94.25 71 GLU A C 1
ATOM 585 O O . GLU A 1 71 ? 13.090 -2.814 1.392 1.00 94.25 71 GLU A O 1
ATOM 590 N N . ARG A 1 72 ? 11.929 -1.715 2.961 1.00 93.69 72 ARG A N 1
ATOM 591 C CA . ARG A 1 72 ? 11.273 -0.800 2.020 1.00 93.69 72 ARG A CA 1
ATOM 592 C C . ARG A 1 72 ? 12.294 -0.047 1.170 1.00 93.69 72 ARG A C 1
ATOM 594 O O . ARG A 1 72 ? 12.137 0.044 -0.041 1.00 93.69 72 ARG A O 1
ATOM 601 N N . THR A 1 73 ? 13.317 0.516 1.808 1.00 93.50 73 THR A N 1
ATOM 602 C CA . THR A 1 73 ? 14.313 1.366 1.140 1.00 93.50 73 THR A CA 1
ATOM 603 C C . THR A 1 73 ? 15.186 0.572 0.167 1.00 93.50 73 THR A C 1
ATOM 605 O O . THR A 1 73 ? 15.609 1.123 -0.846 1.00 93.50 73 THR A O 1
ATOM 608 N N . SER A 1 74 ? 15.430 -0.717 0.423 1.00 93.38 74 SER A N 1
ATOM 609 C CA . SER A 1 74 ? 16.207 -1.557 -0.495 1.00 93.38 74 SER A CA 1
ATOM 610 C C . SER A 1 74 ? 15.423 -1.996 -1.734 1.00 93.38 74 SER A C 1
ATOM 612 O O . SER A 1 74 ? 16.036 -2.217 -2.775 1.00 93.38 74 SER A O 1
ATOM 614 N N . VAL A 1 75 ? 14.091 -2.112 -1.647 1.00 93.94 75 VAL A N 1
ATOM 615 C CA . VAL A 1 75 ? 13.260 -2.669 -2.736 1.00 93.94 75 VAL A CA 1
ATOM 616 C C . VAL A 1 75 ? 12.395 -1.638 -3.466 1.00 93.94 75 VAL A C 1
ATOM 618 O O . VAL A 1 75 ? 11.934 -1.909 -4.572 1.00 93.94 75 VAL A O 1
ATOM 621 N N . ILE A 1 76 ? 12.194 -0.445 -2.895 1.00 92.69 76 ILE A N 1
ATOM 622 C CA . ILE A 1 76 ? 11.393 0.633 -3.486 1.00 92.69 76 ILE A CA 1
ATOM 623 C C . ILE A 1 76 ? 12.269 1.851 -3.768 1.00 92.69 76 ILE A C 1
ATOM 625 O O . ILE A 1 76 ? 12.695 2.561 -2.859 1.00 92.69 76 ILE A O 1
ATOM 629 N N . ARG A 1 77 ? 12.453 2.153 -5.058 1.00 92.56 77 ARG A N 1
ATOM 630 C CA . ARG A 1 77 ? 13.170 3.353 -5.519 1.00 92.56 77 ARG A CA 1
ATOM 631 C C . ARG A 1 77 ? 12.365 4.641 -5.314 1.00 92.56 77 ARG A C 1
ATOM 633 O O . ARG A 1 77 ? 12.930 5.665 -4.947 1.00 92.56 77 ARG A O 1
ATOM 640 N N . LYS A 1 78 ? 11.062 4.607 -5.606 1.00 93.38 78 LYS A N 1
ATOM 641 C CA . LYS A 1 78 ? 10.158 5.767 -5.573 1.00 93.38 78 LYS A CA 1
ATOM 642 C C . LYS A 1 78 ? 8.740 5.295 -5.246 1.00 93.38 78 LYS A C 1
ATOM 644 O O . LYS A 1 78 ? 8.331 4.229 -5.692 1.00 93.38 78 LYS A O 1
ATOM 649 N N . THR A 1 79 ? 7.994 6.096 -4.490 1.00 94.06 79 THR A N 1
ATOM 650 C CA . THR A 1 79 ? 6.548 5.921 -4.287 1.00 94.06 79 THR A CA 1
ATOM 651 C C . THR A 1 79 ? 5.893 7.286 -4.286 1.00 94.06 79 THR A C 1
ATOM 653 O O . THR A 1 79 ? 6.399 8.203 -3.641 1.00 94.06 79 THR A O 1
ATOM 656 N N .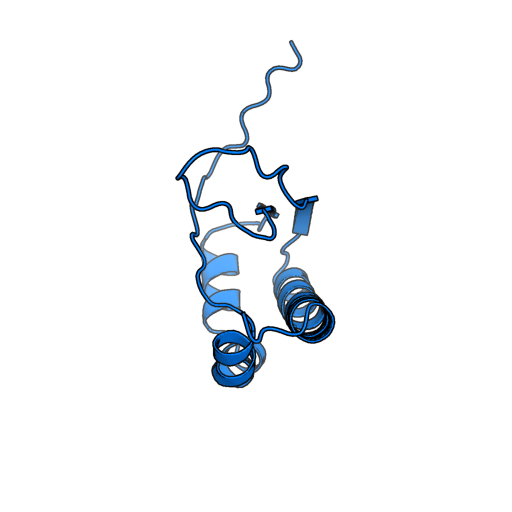 GLU A 1 80 ? 4.761 7.392 -4.963 1.00 95.62 80 GLU A N 1
ATOM 657 C CA . GLU A 1 80 ? 3.885 8.558 -4.932 1.00 95.62 80 GLU A CA 1
ATOM 658 C C . GLU A 1 80 ? 2.560 8.125 -4.305 1.00 95.62 80 GLU A C 1
ATOM 660 O O . GLU A 1 80 ? 2.051 7.047 -4.606 1.00 95.62 80 GLU A O 1
ATOM 665 N N . VAL A 1 81 ? 2.049 8.926 -3.370 1.00 93.88 81 VAL A N 1
ATOM 666 C CA . VAL A 1 81 ? 0.821 8.627 -2.627 1.00 93.88 81 VAL A CA 1
ATOM 667 C C . VAL A 1 81 ? -0.098 9.828 -2.737 1.00 93.88 81 VAL A C 1
ATOM 669 O O . VAL A 1 81 ? 0.291 10.943 -2.393 1.00 93.88 81 VAL A O 1
ATOM 672 N N . TYR A 1 82 ? -1.323 9.571 -3.174 1.00 94.62 82 TYR A N 1
ATOM 673 C CA . TYR A 1 82 ? -2.396 10.549 -3.257 1.00 94.62 82 TYR A CA 1
ATOM 674 C C . TYR A 1 82 ? -3.534 10.074 -2.362 1.00 94.62 82 TYR A C 1
ATOM 676 O O . TYR A 1 82 ? -3.842 8.883 -2.326 1.00 94.62 82 TYR A O 1
ATOM 684 N N . LEU A 1 83 ? -4.125 10.997 -1.610 1.00 92.44 83 LEU A N 1
ATOM 685 C CA . LEU A 1 83 ? -5.241 10.710 -0.717 1.00 92.44 83 LEU A CA 1
ATOM 686 C C . LEU A 1 83 ? -6.490 11.372 -1.289 1.00 92.44 83 LEU A C 1
ATOM 688 O O . LEU A 1 83 ? -6.445 12.541 -1.663 1.00 92.44 83 LEU A O 1
ATOM 692 N N . SER A 1 84 ? -7.575 10.610 -1.351 1.00 93.31 84 SER A N 1
ATOM 693 C CA . SER A 1 84 ? -8.890 11.060 -1.799 1.00 93.31 84 SER A CA 1
ATOM 694 C C . SER A 1 84 ? -9.942 10.596 -0.798 1.00 93.31 84 SER A C 1
ATOM 696 O O . SER A 1 84 ? -9.763 9.565 -0.146 1.00 93.31 84 SER A O 1
ATOM 698 N N . GLU A 1 85 ? -11.031 11.349 -0.694 1.00 91.81 85 GLU A N 1
ATOM 699 C CA . GLU A 1 85 ? -12.230 10.976 0.068 1.00 91.81 85 GLU A CA 1
ATOM 700 C C . GLU A 1 85 ? -13.327 10.393 -0.839 1.00 91.81 85 GLU A C 1
ATOM 702 O O . GLU A 1 85 ? -14.335 9.891 -0.350 1.00 91.81 85 GLU A O 1
ATOM 707 N N . GLU A 1 86 ? -13.119 10.420 -2.158 1.00 90.19 86 GLU A N 1
ATOM 708 C CA . GLU A 1 86 ? -14.111 10.036 -3.158 1.00 90.19 86 GLU A CA 1
ATOM 709 C C . GLU A 1 86 ? -13.527 9.058 -4.186 1.00 90.19 86 GLU A C 1
ATOM 711 O O . GLU A 1 86 ? -12.388 9.211 -4.647 1.00 90.19 86 GLU A O 1
ATOM 716 N N . ILE A 1 87 ? -14.338 8.062 -4.556 1.00 89.19 87 ILE A N 1
ATOM 717 C CA . ILE A 1 87 ? -14.160 7.240 -5.755 1.00 89.19 87 ILE A CA 1
ATOM 718 C C . ILE A 1 87 ? -15.194 7.724 -6.765 1.00 89.19 87 ILE A C 1
ATOM 720 O O . ILE A 1 87 ? -16.392 7.628 -6.511 1.00 89.19 87 ILE A O 1
ATOM 724 N N . ILE A 1 88 ? -14.724 8.227 -7.902 1.00 92.06 88 ILE A N 1
ATOM 725 C CA . ILE A 1 88 ? -15.601 8.680 -8.979 1.00 92.06 88 ILE A CA 1
ATOM 726 C C . ILE A 1 88 ? -16.054 7.455 -9.783 1.00 92.06 88 ILE A C 1
ATOM 728 O O . ILE A 1 88 ? -15.218 6.732 -10.329 1.00 92.06 88 ILE A O 1
ATOM 732 N N . ASP A 1 89 ? -17.367 7.234 -9.854 1.00 88.94 89 ASP A N 1
ATOM 733 C CA . ASP A 1 89 ? -18.000 6.157 -10.623 1.00 88.94 89 ASP A CA 1
ATOM 734 C C . ASP A 1 89 ? -18.776 6.742 -11.814 1.00 88.94 89 ASP A C 1
ATOM 736 O O . ASP A 1 89 ? -19.620 7.621 -11.650 1.00 88.94 89 ASP A O 1
ATOM 740 N N . TYR A 1 90 ? -18.474 6.252 -13.018 1.00 92.38 90 TYR A N 1
ATOM 741 C CA . TYR A 1 90 ? -19.088 6.681 -14.279 1.00 92.38 90 TYR A CA 1
ATOM 742 C C . TYR A 1 90 ? -20.079 5.651 -14.844 1.00 92.38 90 TYR A C 1
ATOM 744 O O . TYR A 1 90 ? -20.448 5.747 -16.011 1.00 92.38 90 TYR A O 1
ATOM 752 N N . SER A 1 91 ? -20.493 4.647 -14.066 1.00 90.25 91 SER A N 1
ATOM 753 C CA . SER A 1 91 ? -21.347 3.534 -14.517 1.00 90.25 91 SER A CA 1
ATOM 754 C C . SER A 1 91 ? -22.820 3.886 -14.813 1.00 90.25 91 SER A C 1
ATOM 756 O O . SER A 1 91 ? -23.664 2.991 -14.853 1.00 90.25 91 SER A O 1
ATOM 758 N N . THR A 1 92 ? -23.138 5.162 -15.059 1.00 66.25 92 THR A N 1
ATOM 759 C CA . THR A 1 92 ? -24.476 5.629 -15.472 1.00 66.25 92 THR A CA 1
ATOM 760 C C . THR A 1 92 ? -24.876 5.173 -16.867 1.00 66.25 92 THR A C 1
ATOM 762 O O . THR A 1 92 ? -24.032 5.310 -17.782 1.00 66.25 92 THR A O 1
#

Secondary structure (DSSP, 8-state):
----HHHHHHHHHHHHHHHHHTT-EEEEEEPPP--SSSS---S-EEEEE-S-HHHHHHHHH-HHHHHTHHHHHHH-S-------S-------